Protein AF-A0A519CGT4-F1 (afdb_monomer)

Mean predicted aligned error: 4.81 Å

Foldseek 3Di:
DVVPDDDDAAFPDWPDDDPDDPPATWTAGPVRDIDGDPDDDD

Structure (mmCIF, N/CA/C/O backbone):
data_AF-A0A519CGT4-F1
#
_entry.id   AF-A0A519CGT4-F1
#
loop_
_atom_site.group_PDB
_atom_site.id
_atom_site.type_symbol
_atom_site.label_atom_id
_atom_site.label_alt_id
_atom_site.label_comp_id
_atom_site.label_asym_id
_atom_site.label_entity_id
_atom_site.label_seq_id
_atom_site.pdbx_PDB_ins_code
_atom_site.Cartn_x
_atom_site.Cartn_y
_atom_site.Cartn_z
_atom_site.occupancy
_atom_site.B_iso_or_equiv
_atom_site.auth_seq_id
_atom_site.auth_comp_id
_atom_site.auth_asym_id
_atom_site.auth_atom_id
_atom_site.pdbx_PDB_model_num
ATOM 1 N N . GLN A 1 1 ? -1.045 9.863 -4.342 1.00 60.12 1 GLN A N 1
ATOM 2 C CA . GLN A 1 1 ? -2.245 10.643 -3.953 1.00 60.12 1 GLN A CA 1
ATOM 3 C C . GLN A 1 1 ? -1.967 12.114 -4.219 1.00 60.12 1 GLN A C 1
ATOM 5 O O . GLN A 1 1 ? -0.828 12.522 -4.046 1.00 60.12 1 GLN A O 1
ATOM 10 N N . ARG A 1 2 ? -2.967 12.905 -4.634 1.00 69.69 2 ARG A N 1
ATOM 11 C CA . ARG A 1 2 ? -2.793 14.338 -4.960 1.00 69.69 2 ARG A CA 1
ATOM 12 C C . ARG A 1 2 ? -2.390 15.198 -3.746 1.00 69.69 2 ARG A C 1
ATOM 14 O O . ARG A 1 2 ? -1.934 16.315 -3.922 1.00 69.69 2 ARG A O 1
ATOM 21 N N . THR A 1 3 ? -2.546 14.658 -2.537 1.00 76.06 3 THR A N 1
ATOM 22 C CA . THR A 1 3 ? -2.285 15.315 -1.247 1.00 76.06 3 THR A CA 1
ATOM 23 C C . THR A 1 3 ? -0.980 14.887 -0.567 1.00 76.06 3 THR A C 1
ATOM 25 O O . THR A 1 3 ? -0.699 15.368 0.520 1.00 76.06 3 THR A O 1
ATOM 28 N N . GLY A 1 4 ? -0.188 13.978 -1.154 1.00 75.44 4 GLY A N 1
ATOM 29 C CA . GLY A 1 4 ? 1.117 13.555 -0.608 1.00 75.44 4 GLY A CA 1
ATOM 30 C C . GLY A 1 4 ? 1.089 12.725 0.688 1.00 75.44 4 GLY A C 1
ATOM 31 O O . GLY A 1 4 ? 2.048 12.010 0.957 1.00 75.44 4 GLY A O 1
ATOM 32 N N . ASN A 1 5 ? -0.007 12.753 1.449 1.00 80.81 5 ASN A N 1
ATOM 33 C CA . ASN A 1 5 ? -0.159 11.991 2.689 1.00 80.81 5 ASN A CA 1
ATOM 34 C C . ASN A 1 5 ? -0.078 10.484 2.426 1.00 80.81 5 ASN A C 1
ATOM 36 O O . ASN A 1 5 ? -0.904 9.942 1.693 1.00 80.81 5 ASN A O 1
ATOM 40 N N . LEU A 1 6 ? 0.899 9.815 3.038 1.00 83.25 6 LEU A N 1
ATOM 41 C CA . LEU A 1 6 ? 1.025 8.361 3.021 1.00 83.25 6 LEU A CA 1
ATOM 42 C C . LEU A 1 6 ? 0.244 7.764 4.192 1.00 83.25 6 LEU A C 1
ATOM 44 O O . LEU A 1 6 ? 0.141 8.362 5.259 1.00 83.25 6 LEU A O 1
ATOM 48 N N . THR A 1 7 ? -0.336 6.587 3.983 1.00 85.00 7 THR A N 1
ATOM 49 C CA . THR A 1 7 ? -0.985 5.816 5.045 1.00 85.00 7 THR A CA 1
ATOM 50 C C . THR A 1 7 ? -0.223 4.518 5.227 1.00 85.00 7 THR A C 1
ATOM 52 O O . THR A 1 7 ? 0.013 3.801 4.255 1.00 85.00 7 THR A O 1
ATOM 55 N N . GLU A 1 8 ? 0.145 4.226 6.466 1.00 87.75 8 GLU A N 1
ATOM 56 C CA . GLU A 1 8 ? 0.757 2.959 6.846 1.00 87.75 8 GLU A CA 1
ATOM 57 C C . GLU A 1 8 ? -0.328 1.930 7.175 1.00 87.75 8 GLU A C 1
ATOM 59 O O . GLU A 1 8 ? -1.431 2.271 7.611 1.00 87.75 8 GLU A O 1
ATOM 64 N N . GLY A 1 9 ? -0.037 0.655 6.938 1.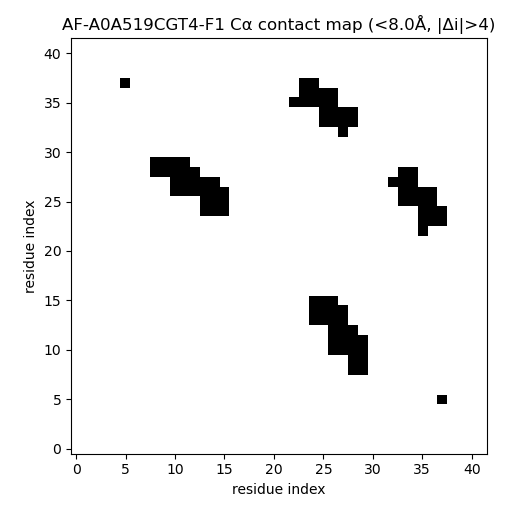00 89.56 9 GLY A N 1
ATOM 65 C CA . GLY A 1 9 ? -0.970 -0.422 7.234 1.00 89.56 9 GLY A CA 1
ATOM 66 C C . GLY A 1 9 ? -0.484 -1.775 6.740 1.00 89.56 9 GLY A C 1
ATOM 67 O O . GLY A 1 9 ? 0.448 -1.868 5.940 1.00 89.56 9 GLY A O 1
ATOM 68 N N . LYS A 1 10 ? -1.149 -2.833 7.209 1.00 92.06 10 LYS A N 1
ATOM 69 C CA . LYS A 1 10 ? -0.896 -4.201 6.757 1.00 92.06 10 LYS A CA 1
ATOM 70 C C . LYS A 1 10 ? -1.665 -4.495 5.476 1.00 92.06 10 LYS A C 1
ATOM 72 O O . LYS A 1 10 ? -2.855 -4.188 5.358 1.00 92.06 10 LYS A O 1
ATOM 77 N N . VAL A 1 11 ? -0.962 -5.085 4.513 1.00 92.31 11 VAL A N 1
ATOM 78 C CA . VAL A 1 11 ? -1.531 -5.512 3.235 1.00 92.31 11 VAL A CA 1
ATOM 79 C C . VAL A 1 11 ? -2.321 -6.794 3.454 1.00 92.31 11 VAL A C 1
ATOM 81 O O . VAL A 1 11 ? -1.773 -7.789 3.914 1.00 92.31 11 VAL A O 1
ATOM 84 N N . LYS A 1 12 ? -3.596 -6.774 3.070 1.00 94.94 12 LYS A N 1
ATOM 85 C CA . LYS A 1 12 ? -4.459 -7.955 3.040 1.00 94.94 12 LYS A CA 1
ATOM 86 C C . LYS A 1 12 ? -4.234 -8.766 1.772 1.00 94.94 12 LYS A C 1
ATOM 88 O O . LYS A 1 12 ? -4.081 -9.980 1.826 1.00 94.94 12 LYS A O 1
ATOM 93 N N . ARG A 1 13 ? -4.232 -8.097 0.615 1.00 93.88 13 ARG A N 1
ATOM 94 C CA . ARG A 1 13 ? -3.986 -8.737 -0.684 1.00 93.88 13 ARG A CA 1
ATOM 95 C C . ARG A 1 13 ? -3.371 -7.784 -1.695 1.00 93.88 13 ARG A C 1
ATOM 97 O O . ARG A 1 13 ? -3.636 -6.581 -1.698 1.00 93.88 13 ARG A O 1
ATOM 104 N N . ILE A 1 14 ? -2.602 -8.365 -2.608 1.00 92.12 14 ILE A N 1
ATOM 105 C CA . ILE A 1 14 ? -2.058 -7.681 -3.777 1.00 92.12 14 ILE A CA 1
ATOM 106 C C . ILE A 1 14 ? -3.091 -7.769 -4.908 1.00 92.12 14 ILE A C 1
ATOM 108 O O . ILE A 1 14 ? -3.617 -8.840 -5.205 1.00 92.12 14 ILE A O 1
ATOM 112 N N . LEU A 1 15 ? -3.426 -6.626 -5.508 1.00 92.12 15 L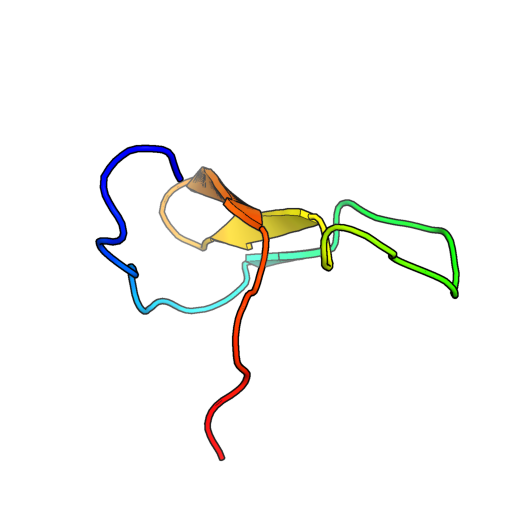EU A N 1
ATOM 113 C CA . LEU A 1 15 ? -4.423 -6.497 -6.583 1.00 92.12 15 LEU A CA 1
ATOM 114 C C . LEU A 1 15 ? -3.789 -6.295 -7.961 1.00 92.12 15 LEU A C 1
ATOM 116 O O . LEU A 1 15 ? -4.486 -6.124 -8.958 1.00 92.12 15 LEU A O 1
ATOM 120 N N . THR A 1 16 ? -2.467 -6.257 -8.014 1.00 89.88 16 THR A N 1
ATOM 121 C CA . THR A 1 16 ? -1.705 -6.049 -9.230 1.00 89.88 16 THR A CA 1
ATOM 122 C C . THR A 1 16 ? -0.999 -7.351 -9.610 1.00 89.88 16 THR A C 1
ATOM 124 O O . THR A 1 16 ? -0.316 -7.935 -8.779 1.00 89.88 16 THR A O 1
ATOM 127 N N . SER A 1 17 ? -1.177 -7.794 -10.858 1.00 85.81 17 SER A N 1
ATOM 128 C CA . SER A 1 17 ? -0.674 -9.082 -11.368 1.00 85.81 17 SER A CA 1
ATOM 129 C C . SER A 1 17 ? 0.542 -8.985 -12.294 1.00 85.81 17 SER A C 1
ATOM 131 O O . SER A 1 17 ? 1.198 -9.992 -12.531 1.00 85.81 17 SER A O 1
ATOM 133 N N . SER A 1 18 ? 0.835 -7.804 -12.851 1.00 85.12 18 SER A N 1
ATOM 134 C CA . SER A 1 18 ? 2.047 -7.607 -13.663 1.00 85.12 18 SER A CA 1
ATOM 135 C C . SER A 1 18 ? 3.302 -7.693 -12.778 1.00 85.12 18 SER A C 1
ATOM 137 O O . SER A 1 18 ? 3.201 -7.686 -11.557 1.00 85.12 18 SER A O 1
ATOM 139 N N . GLN A 1 19 ? 4.487 -7.756 -13.374 1.00 79.44 19 GLN A N 1
ATOM 140 C CA . GLN A 1 19 ? 5.756 -7.666 -12.645 1.00 79.44 19 GLN A CA 1
ATOM 141 C C . GLN A 1 19 ? 6.337 -6.242 -12.685 1.00 79.44 19 GLN A C 1
ATOM 143 O O . GLN A 1 19 ? 7.146 -5.868 -11.840 1.00 79.44 19 GLN A O 1
ATOM 148 N N . PHE A 1 20 ? 5.897 -5.427 -13.654 1.00 83.38 20 PHE A N 1
ATOM 149 C CA . PHE A 1 20 ? 6.336 -4.045 -13.830 1.00 83.38 20 PHE A CA 1
ATOM 150 C C . PHE A 1 20 ? 5.216 -3.056 -13.492 1.00 83.38 20 PHE A C 1
ATOM 152 O O . PHE A 1 20 ? 4.114 -3.110 -14.052 1.00 83.38 20 PHE A O 1
ATOM 159 N N . HIS A 1 21 ? 5.495 -2.137 -12.563 1.00 81.12 21 HIS A N 1
ATOM 160 C CA . HIS A 1 21 ? 4.504 -1.215 -12.002 1.00 81.12 21 HIS A CA 1
ATOM 161 C C . HIS A 1 21 ? 5.000 0.228 -12.006 1.00 81.12 21 HIS A C 1
ATOM 163 O O . HIS A 1 21 ? 5.437 0.720 -10.966 1.00 81.12 21 HIS A O 1
ATOM 169 N N . PRO A 1 22 ? 4.858 0.958 -13.126 1.00 82.75 22 PRO A N 1
ATOM 170 C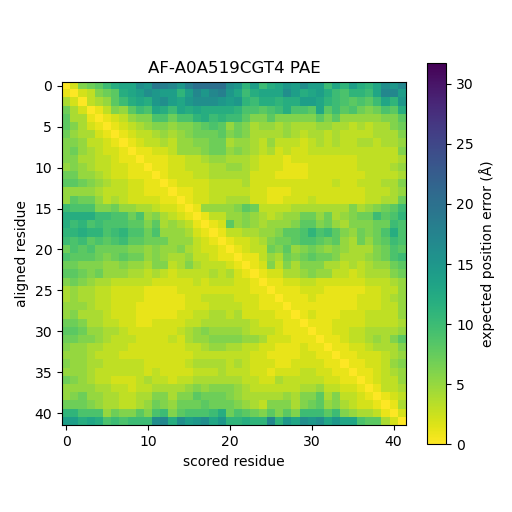 CA . PRO A 1 22 ? 5.358 2.333 -13.238 1.00 82.75 22 PRO A CA 1
ATOM 171 C C . PRO A 1 22 ? 4.705 3.300 -12.239 1.00 82.75 22 PRO A C 1
ATOM 173 O O . PRO A 1 22 ? 5.245 4.355 -11.931 1.00 82.75 22 PRO A O 1
ATOM 176 N N . HIS A 1 23 ? 3.540 2.934 -11.707 1.00 81.19 23 HIS A N 1
ATOM 177 C CA . HIS A 1 23 ? 2.795 3.733 -10.740 1.00 81.19 23 HIS A CA 1
ATOM 178 C C . HIS A 1 23 ? 2.711 3.069 -9.353 1.00 81.19 23 HIS A C 1
ATOM 180 O O . HIS A 1 23 ? 1.954 3.541 -8.510 1.00 81.19 23 HIS A O 1
ATOM 186 N N . GLY A 1 24 ? 3.429 1.963 -9.121 1.00 85.81 24 GLY A N 1
ATOM 187 C CA . GLY A 1 24 ? 3.409 1.197 -7.868 1.00 85.81 24 GLY A CA 1
ATOM 188 C C . GLY A 1 24 ? 2.353 0.084 -7.804 1.00 85.81 24 GLY A C 1
ATOM 189 O O . GLY A 1 24 ? 1.426 0.022 -8.621 1.00 85.81 24 GLY A O 1
ATOM 190 N N . ILE A 1 25 ? 2.514 -0.799 -6.814 1.00 91.00 25 ILE A N 1
ATOM 191 C CA . ILE A 1 25 ? 1.704 -2.011 -6.603 1.00 91.00 25 ILE A CA 1
ATOM 19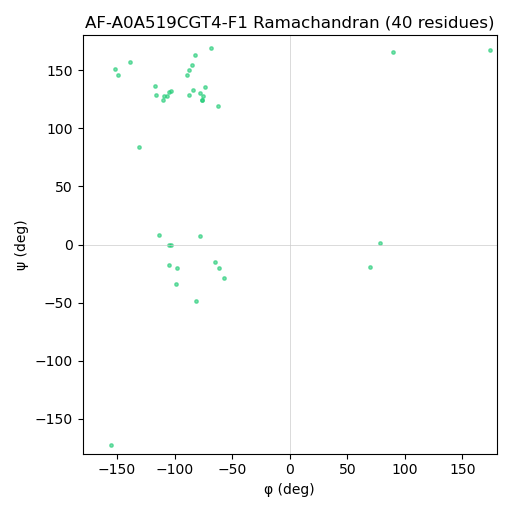2 C C . ILE A 1 25 ? 0.344 -1.624 -6.020 1.00 91.00 25 ILE A C 1
ATOM 194 O O . ILE A 1 25 ? 0.283 -0.977 -4.972 1.00 91.00 25 ILE A O 1
ATOM 198 N N . LYS A 1 26 ? -0.755 -2.027 -6.669 1.00 91.69 26 LYS A N 1
ATOM 199 C CA . LYS A 1 26 ? -2.104 -1.860 -6.118 1.00 91.69 26 LYS A CA 1
ATOM 200 C C . LYS A 1 26 ? -2.353 -2.927 -5.059 1.00 91.69 26 LYS A C 1
ATOM 202 O O . LYS A 1 26 ? -2.154 -4.114 -5.317 1.00 91.69 26 LYS A O 1
ATOM 207 N N . VAL A 1 27 ? -2.831 -2.512 -3.895 1.00 92.88 27 VAL A N 1
ATOM 208 C CA . VAL A 1 27 ? -3.104 -3.401 -2.762 1.00 92.88 27 VAL A CA 1
ATOM 209 C C . VAL A 1 27 ? -4.405 -3.031 -2.070 1.00 92.88 27 VAL A C 1
ATOM 211 O O . VAL A 1 27 ? -4.867 -1.891 -2.149 1.00 92.88 27 VAL A O 1
ATOM 214 N N . GLU A 1 28 ? -4.973 -4.008 -1.380 1.00 94.25 28 GLU A N 1
ATOM 215 C CA . GLU A 1 28 ? -6.020 -3.822 -0.382 1.00 94.25 28 GLU A CA 1
ATOM 216 C C . GLU A 1 28 ? -5.393 -4.001 1.006 1.00 94.25 28 GLU A C 1
ATOM 218 O O . GLU A 1 28 ? -4.658 -4.963 1.242 1.00 94.25 28 GLU A O 1
ATOM 223 N N . LEU A 1 29 ? -5.656 -3.063 1.911 1.00 93.62 29 LEU A N 1
ATOM 224 C CA . LEU A 1 29 ? -5.257 -3.132 3.315 1.00 93.62 29 LEU A CA 1
ATOM 225 C C . LEU A 1 29 ? -6.253 -3.976 4.124 1.00 93.62 29 LEU A C 1
ATOM 227 O O . LEU A 1 29 ? -7.393 -4.175 3.708 1.00 93.62 29 LEU A O 1
ATOM 231 N N . GLU A 1 30 ? -5.863 -4.429 5.316 1.00 94.75 30 GLU A N 1
ATOM 232 C CA . GLU A 1 30 ? -6.754 -5.207 6.202 1.00 94.75 30 GLU A CA 1
ATOM 233 C C . GLU A 1 30 ? -8.055 -4.479 6.560 1.00 94.75 30 GLU A C 1
ATOM 235 O O . GLU A 1 30 ? -9.097 -5.111 6.711 1.00 94.75 30 GLU A O 1
ATOM 240 N N . ASN A 1 31 ? -8.029 -3.146 6.596 1.00 93.31 31 ASN A N 1
ATOM 241 C CA . ASN A 1 31 ? -9.209 -2.308 6.819 1.00 93.31 31 ASN A CA 1
ATOM 242 C C . ASN A 1 31 ? -10.112 -2.139 5.575 1.00 93.31 31 ASN A C 1
ATOM 244 O O . ASN A 1 31 ? -11.020 -1.311 5.594 1.00 93.31 31 ASN A O 1
ATOM 248 N N . GLY A 1 32 ? -9.844 -2.859 4.480 1.00 92.00 32 GLY A N 1
ATOM 249 C CA . GLY A 1 32 ? -10.605 -2.794 3.229 1.00 92.00 32 GLY A CA 1
ATOM 250 C C . GLY A 1 32 ? -10.290 -1.581 2.347 1.00 92.00 32 GLY A C 1
ATOM 251 O O . GLY A 1 32 ? -10.881 -1.427 1.279 1.00 92.00 32 GLY A O 1
ATOM 252 N N . LYS A 1 33 ? -9.357 -0.702 2.743 1.00 91.81 33 LYS A N 1
ATOM 253 C CA . LYS A 1 33 ? -8.934 0.421 1.893 1.00 91.81 33 LYS A CA 1
ATOM 254 C C . LYS A 1 33 ? -8.071 -0.077 0.741 1.00 91.81 33 LYS A C 1
ATOM 256 O O . LYS A 1 33 ? -7.123 -0.833 0.938 1.00 91.81 33 LYS A O 1
ATOM 261 N N . ILE A 1 34 ? -8.351 0.428 -0.457 1.00 91.88 34 ILE A N 1
ATOM 262 C CA . ILE A 1 34 ? -7.591 0.118 -1.668 1.00 91.88 34 ILE A CA 1
ATOM 263 C C . ILE A 1 34 ? -6.673 1.292 -2.007 1.00 91.88 34 ILE A C 1
ATOM 265 O O . ILE A 1 34 ? -7.107 2.444 -2.051 1.00 91.88 34 ILE A O 1
ATOM 269 N N . GLY A 1 35 ? -5.405 0.997 -2.281 1.00 90.88 35 GLY A N 1
ATOM 270 C CA . GLY A 1 35 ? -4.386 2.008 -2.543 1.00 90.88 35 GLY A CA 1
ATOM 271 C C . GLY A 1 35 ? -3.227 1.497 -3.389 1.00 90.88 35 GLY A C 1
ATOM 272 O O . GLY A 1 35 ? -3.263 0.390 -3.928 1.00 90.88 35 GLY A O 1
ATOM 273 N N . ARG A 1 36 ? -2.196 2.337 -3.523 1.00 91.25 36 ARG A N 1
ATOM 274 C CA . ARG A 1 36 ? 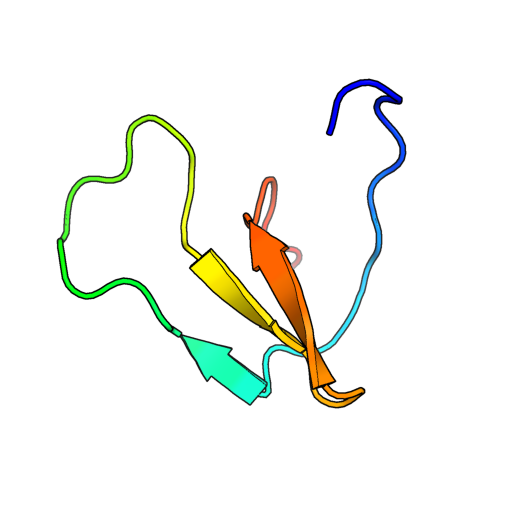-0.920 1.978 -4.150 1.00 91.25 36 ARG A CA 1
ATOM 275 C C . ARG A 1 36 ? 0.202 2.082 -3.126 1.00 91.25 36 ARG A C 1
ATOM 277 O O . ARG A 1 36 ? 0.253 3.066 -2.391 1.00 91.25 36 ARG A O 1
ATOM 284 N N . ILE A 1 37 ? 1.100 1.104 -3.111 1.00 87.62 37 ILE A N 1
ATOM 285 C CA . ILE A 1 37 ? 2.294 1.133 -2.264 1.00 87.62 37 ILE A CA 1
ATOM 286 C C . ILE A 1 37 ? 3.316 2.098 -2.868 1.00 87.62 37 ILE A C 1
ATOM 288 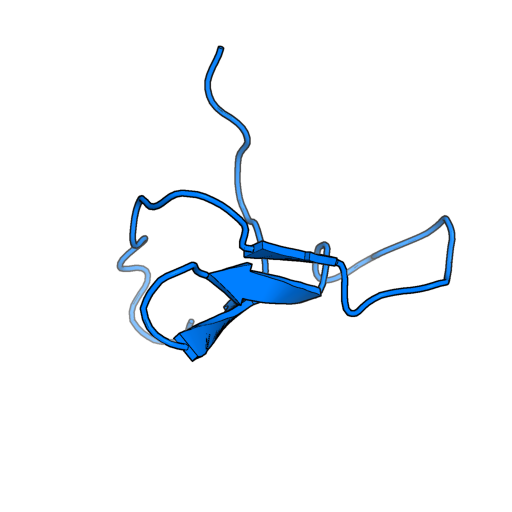O O . ILE A 1 37 ? 3.667 1.976 -4.040 1.00 87.62 37 ILE A O 1
ATOM 292 N N . GLN A 1 38 ? 3.794 3.033 -2.044 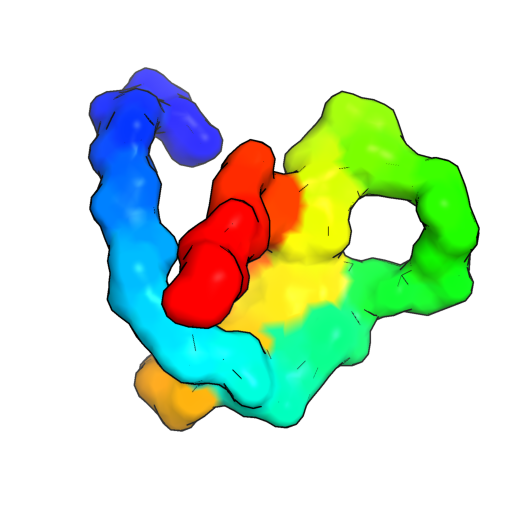1.00 83.12 38 GLN A N 1
ATOM 293 C CA . GLN A 1 38 ? 4.914 3.932 -2.357 1.00 83.12 38 GLN A CA 1
ATOM 294 C C . GLN A 1 38 ? 6.238 3.454 -1.745 1.00 83.12 38 GLN A C 1
ATOM 296 O O . GLN A 1 38 ? 7.290 3.658 -2.339 1.00 83.12 38 GLN A O 1
ATOM 301 N N . LYS A 1 39 ? 6.201 2.830 -0.560 1.00 83.12 39 LYS A N 1
ATOM 302 C CA . LYS A 1 39 ? 7.382 2.347 0.167 1.00 83.12 39 LYS A CA 1
ATOM 303 C C .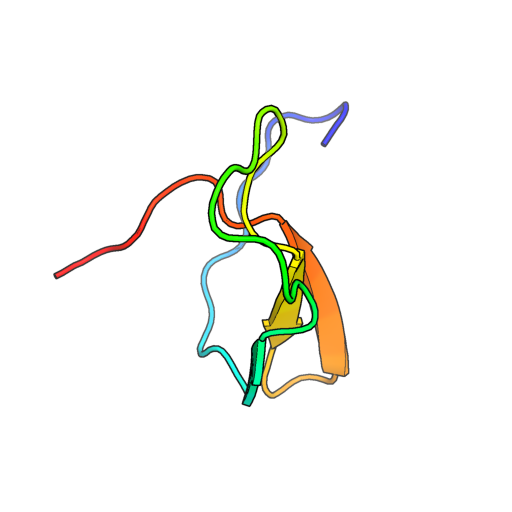 LYS A 1 39 ? 7.018 1.109 0.987 1.00 83.12 39 LYS A C 1
ATOM 305 O O 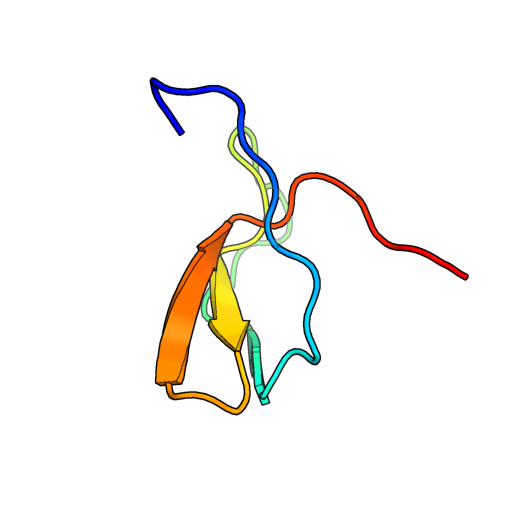. LYS A 1 39 ? 5.903 1.026 1.493 1.00 83.12 39 LYS A O 1
ATOM 310 N N . ILE A 1 40 ? 7.958 0.178 1.112 1.00 80.69 40 ILE A N 1
ATOM 311 C CA . ILE A 1 40 ? 7.877 -0.979 2.011 1.00 80.69 40 ILE A CA 1
ATOM 312 C C . ILE A 1 40 ? 8.843 -0.704 3.172 1.00 80.69 40 ILE A C 1
ATOM 314 O O . ILE A 1 40 ? 9.983 -0.302 2.933 1.00 80.69 40 ILE A O 1
ATOM 318 N N . GLY A 1 41 ? 8.360 -0.819 4.410 1.00 76.38 41 GLY A N 1
ATOM 319 C CA . GLY A 1 41 ? 9.198 -0.793 5.615 1.00 76.38 41 GLY A CA 1
ATOM 320 C C . GLY A 1 41 ? 9.752 -2.188 5.917 1.00 76.38 41 GLY A C 1
ATOM 321 O O . GLY A 1 41 ? 9.154 -3.168 5.476 1.00 76.38 41 GLY A O 1
ATOM 322 N N . ASN A 1 42 ? 10.889 -2.257 6.618 1.00 65.88 42 ASN A N 1
ATOM 323 C CA . ASN A 1 42 ? 11.450 -3.523 7.114 1.00 65.88 42 ASN A CA 1
ATOM 324 C C . ASN A 1 42 ? 10.594 -4.118 8.234 1.00 65.88 42 ASN A C 1
ATOM 326 O O . ASN A 1 42 ? 10.029 -3.315 9.012 1.00 65.88 42 ASN A O 1
#

Secondary structure (DSSP, 8-state):
-TT-------EEEE---SS--TT--EEEETTS-EEE-S----

Radius of gyration: 10.32 Å; Cα contacts (8 Å, |Δi|>4): 47; chains: 1; bounding box: 22×24×21 Å

Solvent-accessible surface area (backbone atoms only — not comparable to full-atom values): 2981 Å² total; per-residue (Å²): 114,101,77,73,74,80,83,89,80,59,76,63,43,77,73,55,85,71,94,77,55,99,80,40,53,36,32,29,30,72,89,70,52,74,49,60,53,91,76,84,81,133

Nearest PDB structures (foldseek):
  6fto-assembly1_C  TM=7.350E-01  e=8.145E+00  Schizosaccharomyces pombe
  8gw2-assembly1_E  TM=5.288E-01  e=7.139E+00  Escherichia coli
  4fp5-assembly1_D  TM=5.360E-01  e=9.291E+00  Escherichia coli

pLDDT: mean 85.85, std 7.98, range [60.12, 94.94]

Sequence (42 aa):
QRTGNLTEGKVKRILTSSQFHPHGIKVELENGKIGRIQKIGN